Protein AF-A0A7C2XV24-F1 (afdb_monomer)

Nearest PDB structures (foldseek):
  4ic1-assembly1_D  TM=8.589E-01  e=1.205E-01  Saccharolobus solfataricus P2
  4ic1-assembly1_J  TM=8.338E-01  e=1.376E-01  Saccharolobus solfataricus P2
  4ic1-assembly1_K  TM=8.418E-01  e=2.857E-01  Saccharolobus solfataricus P2
  2gk4-assembly1_B  TM=5.191E-01  e=3.727E-01  Streptococcus pneumoniae TIGR4
  2fkc-assembly1_A  TM=4.663E-01  e=2.557E+00  Haemophilus influenzae

Structure (mmCIF, N/CA/C/O backbone):
data_AF-A0A7C2XV24-F1
#
_entry.id   AF-A0A7C2XV24-F1
#
loop_
_atom_site.group_PDB
_atom_site.id
_atom_site.type_symbol
_atom_site.label_atom_id
_atom_site.label_alt_id
_atom_site.label_comp_id
_atom_site.label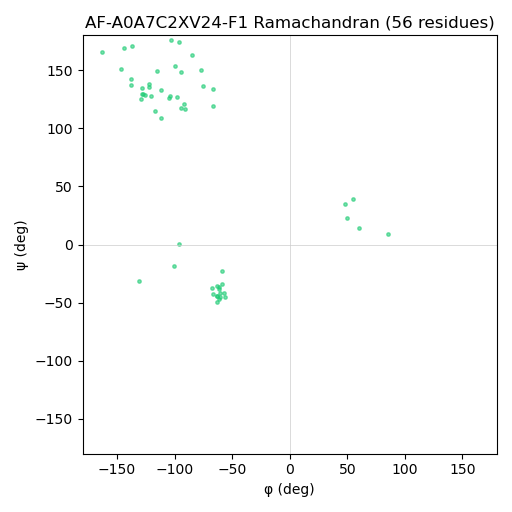_asym_id
_atom_site.label_entity_id
_atom_site.label_seq_id
_atom_site.pdbx_PDB_ins_code
_atom_site.Cartn_x
_atom_site.Cartn_y
_atom_site.Cartn_z
_atom_site.occupancy
_atom_site.B_iso_or_equiv
_atom_site.auth_seq_id
_atom_site.auth_comp_id
_atom_site.auth_asym_id
_atom_site.auth_atom_id
_atom_site.pdbx_PDB_model_num
ATOM 1 N N . MET A 1 1 ? -0.137 5.646 -7.827 1.00 87.81 1 MET A N 1
ATOM 2 C CA . MET A 1 1 ? -0.552 4.573 -6.902 1.00 87.81 1 MET A CA 1
ATOM 3 C C . MET A 1 1 ? -2.074 4.498 -6.833 1.00 87.81 1 MET A C 1
ATOM 5 O O . MET A 1 1 ? -2.703 5.524 -6.588 1.00 87.81 1 MET A O 1
ATOM 9 N N . ARG A 1 2 ? -2.655 3.319 -7.084 1.00 95.31 2 ARG A N 1
ATOM 10 C CA . ARG A 1 2 ? -4.073 3.009 -6.811 1.00 95.31 2 ARG A CA 1
ATOM 11 C C . ARG A 1 2 ? -4.173 2.338 -5.443 1.00 95.31 2 ARG A C 1
ATOM 13 O O . ARG A 1 2 ? -3.239 1.642 -5.068 1.00 95.31 2 ARG A O 1
ATOM 20 N N . HIS A 1 3 ? -5.269 2.535 -4.718 1.00 96.69 3 HIS A N 1
ATOM 21 C CA . HIS A 1 3 ? -5.445 1.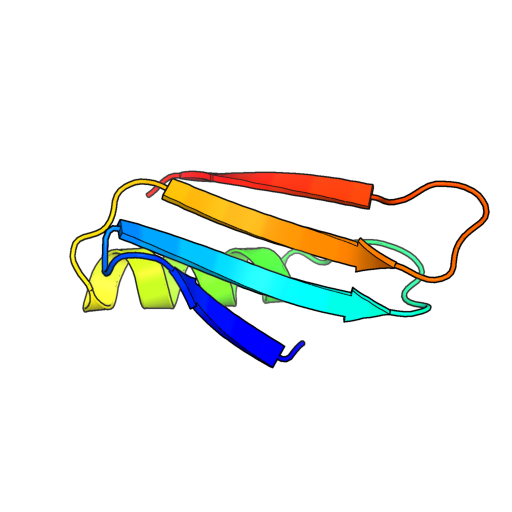977 -3.376 1.00 96.69 3 HIS A CA 1
ATOM 22 C C . HIS A 1 3 ? -6.691 1.103 -3.326 1.00 96.69 3 HIS A C 1
ATOM 24 O O . HIS A 1 3 ? -7.727 1.478 -3.872 1.00 96.69 3 HIS A O 1
ATOM 30 N N . PHE A 1 4 ? -6.578 -0.033 -2.651 1.00 97.94 4 PHE A N 1
ATOM 31 C CA . PHE A 1 4 ? -7.662 -0.976 -2.427 1.00 97.94 4 PHE A CA 1
ATOM 32 C C . PHE A 1 4 ? -7.843 -1.172 -0.927 1.00 97.94 4 PHE A C 1
ATOM 34 O O . PHE A 1 4 ? -6.861 -1.338 -0.203 1.00 97.94 4 PHE A O 1
ATOM 41 N N . LEU A 1 5 ? -9.094 -1.154 -0.476 1.00 97.62 5 LEU A N 1
ATOM 42 C CA . LEU A 1 5 ? -9.468 -1.604 0.857 1.00 97.62 5 LEU A CA 1
ATOM 43 C C . LEU A 1 5 ? -9.898 -3.066 0.747 1.00 97.62 5 LEU A C 1
ATOM 45 O O . LEU A 1 5 ? -10.851 -3.373 0.038 1.00 97.62 5 LEU A O 1
ATOM 49 N N . ILE A 1 6 ? -9.168 -3.955 1.414 1.00 97.38 6 ILE A N 1
ATOM 50 C CA . ILE A 1 6 ? -9.397 -5.401 1.387 1.00 97.38 6 ILE A CA 1
ATOM 51 C C . ILE A 1 6 ? -10.055 -5.798 2.707 1.00 97.38 6 ILE A C 1
ATOM 53 O O . ILE A 1 6 ? -9.522 -5.467 3.771 1.00 97.38 6 ILE A O 1
ATOM 57 N N . GLU A 1 7 ? -11.202 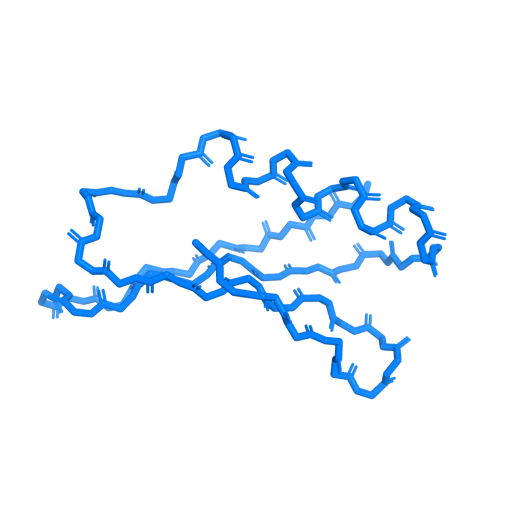-6.480 2.632 1.00 96.62 7 GLU A N 1
ATOM 58 C CA . GLU A 1 7 ? -11.965 -6.984 3.791 1.00 96.62 7 GLU A CA 1
ATOM 59 C C . GLU A 1 7 ? -12.179 -5.931 4.896 1.00 96.62 7 GLU A C 1
ATOM 61 O O . GLU A 1 7 ? -12.099 -6.223 6.088 1.00 96.62 7 GLU A O 1
ATOM 66 N N . ASN A 1 8 ? -12.350 -4.661 4.508 1.00 96.00 8 ASN A N 1
ATOM 67 C CA . ASN A 1 8 ? -12.444 -3.510 5.415 1.00 96.00 8 ASN A CA 1
ATOM 68 C C . ASN A 1 8 ? -11.329 -3.428 6.481 1.00 96.00 8 ASN A C 1
ATOM 70 O O . ASN A 1 8 ? -11.516 -2.785 7.508 1.00 96.00 8 ASN A O 1
ATOM 74 N N . SER A 1 9 ? -10.175 -4.057 6.237 1.00 96.50 9 SER A N 1
ATOM 75 C CA . SER A 1 9 ? -9.150 -4.295 7.263 1.00 96.50 9 SER A CA 1
ATOM 76 C C . SER A 1 9 ? -7.745 -3.886 6.829 1.00 96.50 9 SER A C 1
ATOM 78 O O . SER A 1 9 ? -6.937 -3.479 7.662 1.00 96.50 9 SER A O 1
ATOM 80 N N . ILE A 1 10 ? -7.437 -3.985 5.532 1.00 97.56 10 ILE A N 1
ATOM 81 C CA . ILE A 1 10 ? -6.089 -3.747 4.999 1.00 97.56 10 ILE A CA 1
ATOM 82 C C . ILE A 1 10 ? -6.163 -2.747 3.849 1.00 97.56 10 ILE A C 1
ATOM 84 O O . ILE A 1 10 ? -6.915 -2.945 2.895 1.00 97.56 10 ILE A O 1
ATOM 88 N N . ILE A 1 11 ? -5.332 -1.705 3.899 1.0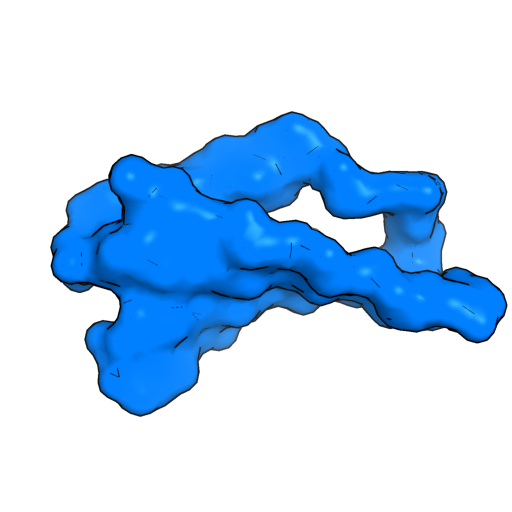0 98.06 11 ILE A N 1
ATOM 89 C CA . ILE A 1 11 ? -5.113 -0.818 2.749 1.00 98.06 11 ILE A CA 1
ATOM 90 C C . ILE A 1 11 ? -3.935 -1.318 1.926 1.00 98.06 11 ILE A C 1
ATOM 92 O O . ILE A 1 11 ? -2.817 -1.375 2.423 1.00 98.06 11 ILE A O 1
ATOM 96 N N . CYS A 1 12 ? -4.162 -1.623 0.652 1.00 98.00 12 CYS A N 1
ATOM 97 C CA . CYS A 1 12 ? -3.117 -1.998 -0.294 1.00 98.00 12 CYS A CA 1
ATOM 98 C C . CYS A 1 12 ? -2.949 -0.907 -1.359 1.00 98.00 12 CYS A C 1
ATOM 100 O O . CYS A 1 12 ? -3.823 -0.707 -2.202 1.00 98.00 12 CYS A O 1
ATOM 102 N N . GLY A 1 13 ? -1.835 -0.179 -1.303 1.00 97.88 13 GLY A N 1
ATOM 103 C CA . GLY A 1 13 ? -1.411 0.791 -2.306 1.00 97.88 13 GLY A CA 1
ATOM 104 C C . GLY A 1 13 ? -0.521 0.134 -3.356 1.00 97.88 13 GLY A C 1
ATOM 105 O O . GLY A 1 13 ? 0.571 -0.327 -3.041 1.00 97.88 13 GLY A O 1
ATOM 106 N N . ILE A 1 14 ? -0.972 0.112 -4.608 1.00 97.38 14 ILE A N 1
ATOM 107 C CA . ILE A 1 14 ? -0.285 -0.532 -5.728 1.00 97.38 14 ILE A CA 1
ATOM 108 C C . ILE A 1 14 ? 0.216 0.512 -6.728 1.00 97.38 14 ILE A C 1
ATOM 110 O O . ILE A 1 14 ? -0.509 1.419 -7.158 1.00 97.38 14 ILE A O 1
ATOM 114 N N . THR A 1 15 ? 1.471 0.363 -7.127 1.00 96.56 15 THR A N 1
ATOM 115 C CA . THR A 1 15 ? 2.145 1.138 -8.170 1.00 96.56 15 THR A CA 1
ATOM 116 C C . THR A 1 15 ? 2.981 0.205 -9.054 1.00 96.56 15 THR A C 1
ATOM 118 O O . THR A 1 15 ? 3.094 -0.989 -8.767 1.00 96.56 15 THR A O 1
ATOM 121 N N . ALA A 1 16 ? 3.517 0.715 -10.160 1.00 96.38 16 ALA A N 1
ATOM 122 C CA . ALA A 1 16 ? 4.342 -0.069 -11.071 1.00 96.38 16 ALA A CA 1
ATOM 123 C C . ALA A 1 16 ? 5.431 0.793 -11.713 1.00 96.38 16 ALA A C 1
ATOM 125 O O . ALA A 1 16 ? 5.228 1.990 -11.922 1.00 96.38 16 ALA A O 1
ATOM 126 N N . LEU A 1 17 ? 6.555 0.156 -12.049 1.00 95.44 17 LEU A N 1
ATOM 127 C CA . LEU A 1 17 ? 7.698 0.735 -12.763 1.00 95.44 17 LEU A CA 1
ATOM 128 C C . LEU A 1 17 ? 8.367 1.924 -12.050 1.00 95.44 17 LEU A C 1
ATOM 130 O O . LEU A 1 17 ? 9.173 2.624 -12.655 1.00 95.44 17 LEU A O 1
ATOM 134 N N . GLN A 1 18 ? 8.082 2.153 -10.765 1.00 94.25 18 GLN A N 1
ATOM 135 C CA . GLN A 1 18 ? 8.784 3.175 -9.989 1.00 94.25 18 GLN A CA 1
ATOM 136 C C . GLN A 1 18 ? 10.177 2.692 -9.575 1.00 94.25 18 GLN A C 1
ATOM 138 O O . GLN A 1 18 ? 10.391 1.502 -9.326 1.00 94.25 18 GLN A O 1
ATOM 143 N N . GLU A 1 19 ? 11.118 3.625 -9.425 1.00 94.44 19 GLU A N 1
ATOM 144 C CA . GLU A 1 19 ? 12.455 3.318 -8.910 1.00 94.44 19 GLU A CA 1
ATOM 145 C C . GLU A 1 19 ? 12.421 2.754 -7.486 1.00 94.44 19 GLU A C 1
ATOM 147 O O . GLU A 1 19 ? 13.180 1.844 -7.171 1.00 94.44 19 GLU A O 1
ATOM 152 N N . SER A 1 20 ? 11.527 3.233 -6.628 1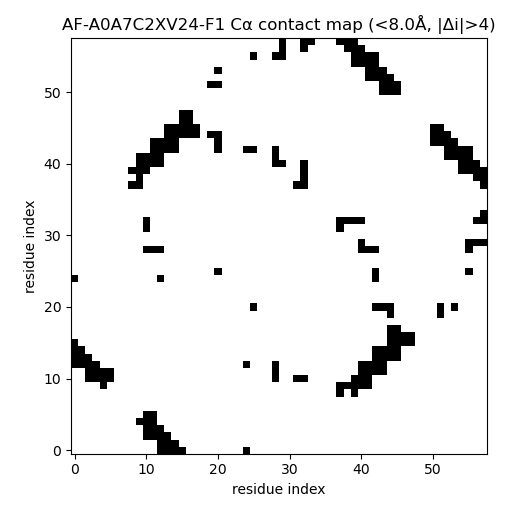.00 95.38 20 SER A N 1
AT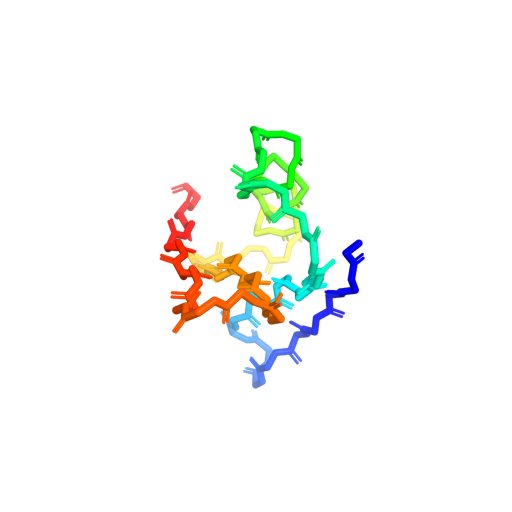OM 153 C CA . SER A 1 20 ? 11.273 2.654 -5.306 1.00 95.38 20 SER A CA 1
ATOM 154 C C . SER A 1 20 ? 9.942 3.155 -4.754 1.00 95.38 20 SER A C 1
ATOM 156 O O . SER A 1 20 ? 9.387 4.137 -5.253 1.00 95.38 20 SER A O 1
ATOM 158 N N . ILE A 1 21 ? 9.436 2.497 -3.712 1.00 97.12 21 ILE A N 1
ATOM 159 C CA . ILE A 1 21 ? 8.325 3.027 -2.917 1.00 97.12 21 ILE A CA 1
ATOM 160 C C . ILE A 1 21 ? 8.793 4.289 -2.178 1.00 97.12 21 ILE A C 1
ATOM 162 O O . ILE A 1 21 ? 9.687 4.236 -1.329 1.00 97.12 21 ILE A O 1
ATOM 166 N N . THR A 1 22 ? 8.155 5.425 -2.462 1.00 96.75 22 THR A N 1
ATOM 167 C CA . THR A 1 22 ? 8.568 6.726 -1.916 1.00 96.75 22 THR A CA 1
ATOM 168 C C . THR A 1 22 ? 7.988 6.993 -0.524 1.00 96.75 22 THR A C 1
ATOM 170 O O . THR A 1 22 ? 6.984 6.408 -0.112 1.00 96.75 22 THR A O 1
ATOM 173 N N . HIS A 1 23 ? 8.559 7.959 0.203 1.00 96.56 23 HIS A N 1
ATOM 174 C CA . HIS A 1 23 ? 7.974 8.442 1.462 1.00 96.56 23 HIS A CA 1
ATOM 175 C C . HIS A 1 23 ? 6.554 8.995 1.288 1.00 96.56 23 HIS A C 1
ATOM 177 O O . HIS A 1 23 ? 5.717 8.838 2.175 1.00 96.56 23 HIS A O 1
ATOM 183 N N . HIS A 1 24 ? 6.264 9.619 0.146 1.00 96.44 24 HIS A N 1
ATOM 184 C CA . HIS A 1 24 ? 4.940 10.151 -0.152 1.00 96.44 24 HIS A CA 1
ATOM 185 C C . HIS A 1 24 ? 3.895 9.035 -0.323 1.00 96.44 24 HIS A C 1
ATOM 187 O O . HIS A 1 24 ? 2.773 9.171 0.168 1.00 96.44 24 HIS A O 1
ATOM 193 N N . ASP A 1 25 ? 4.270 7.909 -0.934 1.00 96.50 25 ASP A N 1
ATOM 194 C CA . ASP A 1 25 ? 3.399 6.733 -1.051 1.00 96.50 25 ASP A CA 1
ATOM 195 C C . ASP A 1 25 ? 3.047 6.153 0.329 1.00 96.50 25 ASP A C 1
ATOM 197 O O . ASP A 1 25 ? 1.881 5.895 0.632 1.00 96.50 25 ASP A O 1
ATOM 201 N N . ILE A 1 26 ? 4.045 6.039 1.212 1.00 97.81 26 ILE A N 1
ATOM 202 C CA . ILE A 1 26 ? 3.844 5.587 2.596 1.00 97.81 26 ILE A CA 1
ATOM 203 C C . ILE A 1 26 ? 2.948 6.561 3.371 1.00 97.81 26 ILE A C 1
ATOM 205 O O . ILE A 1 26 ? 2.031 6.131 4.075 1.00 97.81 26 ILE A O 1
ATOM 209 N N . SER A 1 27 ? 3.176 7.871 3.235 1.00 97.25 27 SER A N 1
ATOM 210 C CA . SER A 1 27 ? 2.366 8.902 3.894 1.00 97.25 27 SER A CA 1
ATOM 211 C C . SER A 1 27 ? 0.902 8.859 3.455 1.00 97.25 27 SER A C 1
ATOM 213 O O . SER A 1 27 ? 0.020 8.995 4.301 1.00 97.25 27 SER A O 1
ATOM 215 N N . LYS A 1 28 ? 0.618 8.598 2.171 1.00 97.12 28 LYS A N 1
ATOM 216 C CA . LYS A 1 28 ? -0.760 8.403 1.689 1.00 97.12 28 LYS A CA 1
ATOM 217 C C . LYS A 1 28 ? -1.439 7.214 2.355 1.00 97.12 28 LYS A C 1
ATOM 219 O O . LYS A 1 28 ? -2.554 7.359 2.852 1.00 97.12 28 LYS A O 1
ATOM 224 N N . ILE A 1 29 ? -0.759 6.069 2.427 1.00 98.00 29 ILE A N 1
ATOM 225 C CA . ILE A 1 29 ? -1.298 4.885 3.110 1.00 98.00 29 ILE A CA 1
ATOM 226 C C . ILE A 1 29 ? -1.551 5.195 4.588 1.00 98.00 29 ILE A C 1
ATOM 228 O O . ILE A 1 29 ? -2.641 4.910 5.075 1.00 98.00 29 ILE A O 1
ATOM 232 N N . LYS A 1 30 ? -0.619 5.859 5.287 1.00 98.06 30 LYS A N 1
ATOM 233 C CA . LYS A 1 30 ? -0.820 6.280 6.687 1.00 98.06 30 LYS A CA 1
ATOM 234 C C . LYS A 1 30 ? -2.046 7.175 6.869 1.00 98.06 30 LYS A C 1
ATOM 236 O O . LYS A 1 30 ? -2.790 6.984 7.828 1.00 98.06 30 LYS A O 1
ATOM 241 N N . SER A 1 31 ? -2.287 8.123 5.964 1.00 97.88 31 SER A N 1
ATOM 242 C CA . SER A 1 31 ? -3.489 8.965 6.012 1.00 97.88 31 SER A CA 1
ATOM 243 C C . SER A 1 31 ? -4.771 8.136 5.905 1.00 97.88 31 SER A C 1
ATOM 245 O O . SER A 1 31 ? -5.707 8.370 6.669 1.00 97.88 31 SER A O 1
ATOM 247 N N . TYR A 1 32 ? -4.803 7.126 5.029 1.00 97.69 32 TYR A N 1
ATOM 248 C CA . TYR A 1 32 ? -5.944 6.210 4.940 1.00 97.69 32 TYR A CA 1
ATOM 249 C C . TYR A 1 32 ? -6.107 5.348 6.191 1.00 97.69 32 TYR A C 1
ATOM 251 O O . TYR A 1 32 ? -7.226 5.222 6.682 1.00 97.69 32 TYR A O 1
ATOM 259 N N . LEU A 1 33 ? -5.016 4.810 6.747 1.00 98.25 33 LEU A N 1
ATOM 260 C CA . LEU A 1 33 ? -5.064 4.043 7.998 1.00 98.25 33 LEU A CA 1
ATOM 261 C C . LEU A 1 33 ? -5.686 4.864 9.133 1.00 98.25 33 LEU A C 1
ATOM 263 O O . LEU A 1 33 ? -6.584 4.378 9.818 1.00 98.25 33 LEU A O 1
ATOM 267 N N . LYS A 1 34 ? -5.285 6.134 9.283 1.00 98.12 34 LYS A N 1
ATOM 268 C CA . LYS A 1 34 ? -5.868 7.048 10.278 1.00 98.12 34 LYS A CA 1
ATOM 269 C C . LYS A 1 34 ? -7.348 7.314 10.027 1.00 98.12 34 LYS A C 1
ATOM 271 O O . LYS A 1 34 ? -8.145 7.189 10.953 1.00 98.12 34 LYS A O 1
ATOM 276 N N . ALA A 1 35 ? -7.717 7.659 8.794 1.00 97.69 35 ALA A N 1
ATOM 277 C CA . ALA A 1 35 ? -9.097 7.994 8.443 1.00 97.69 35 ALA A CA 1
ATOM 278 C C . ALA A 1 35 ? -10.059 6.808 8.631 1.00 97.69 35 ALA A C 1
ATOM 280 O O . ALA A 1 35 ? -11.195 6.995 9.057 1.00 97.69 35 ALA A O 1
ATOM 281 N N . LEU A 1 36 ? -9.590 5.592 8.349 1.00 96.81 36 LEU A N 1
ATOM 282 C CA . LEU A 1 36 ? -10.386 4.365 8.411 1.00 96.81 36 LEU A CA 1
ATOM 283 C C . LEU A 1 36 ? -10.233 3.609 9.737 1.00 96.81 36 LEU A C 1
ATOM 285 O O . LEU A 1 36 ? -10.847 2.561 9.909 1.00 96.81 36 LEU A O 1
ATOM 289 N N . LYS A 1 37 ? -9.432 4.132 10.677 1.00 97.44 37 LYS A N 1
ATOM 290 C CA . LYS A 1 37 ? -9.106 3.490 11.963 1.00 97.44 37 LYS A CA 1
ATOM 291 C C . LYS A 1 37 ? -8.531 2.073 11.800 1.00 97.44 37 LYS A C 1
ATOM 293 O O . LYS A 1 37 ? -8.819 1.181 12.592 1.00 97.44 37 LYS A O 1
ATOM 298 N N . LEU A 1 38 ? -7.693 1.883 10.782 1.00 97.25 38 LEU A N 1
ATOM 299 C CA . LEU A 1 38 ? -7.004 0.625 10.491 1.00 97.25 38 LEU A CA 1
ATOM 300 C C . LEU A 1 38 ? -5.563 0.661 11.004 1.00 97.25 38 LEU A C 1
ATOM 302 O O . LEU A 1 38 ? -4.946 1.722 11.115 1.00 97.25 38 LEU A O 1
ATOM 306 N N . SER A 1 39 ? -5.009 -0.511 11.306 1.00 97.00 39 SER A N 1
ATOM 307 C CA . SER A 1 39 ? -3.662 -0.648 11.879 1.00 97.00 39 SER A CA 1
ATOM 308 C C . SER A 1 39 ? -2.593 -1.034 10.858 1.00 97.00 39 SER A C 1
ATOM 310 O O . SER A 1 39 ? -1.404 -0.847 11.125 1.00 97.00 39 SER A O 1
ATOM 312 N N . ILE A 1 40 ? -2.995 -1.567 9.698 1.00 97.75 40 ILE A N 1
ATOM 313 C CA . ILE A 1 40 ? -2.082 -2.180 8.735 1.00 97.75 40 ILE A CA 1
ATOM 314 C C . ILE A 1 40 ? -2.405 -1.812 7.287 1.00 97.75 40 ILE A C 1
ATOM 316 O O . ILE A 1 40 ? -3.552 -1.832 6.838 1.00 97.75 40 ILE A O 1
ATOM 320 N N . GLY A 1 41 ? -1.350 -1.516 6.535 1.00 98.06 41 GLY A N 1
ATOM 321 C CA . GLY A 1 41 ? -1.396 -1.358 5.093 1.00 98.06 41 GLY A CA 1
ATOM 322 C C . GLY A 1 41 ? -0.139 -1.888 4.412 1.00 98.06 41 GLY A C 1
ATOM 323 O O . GLY A 1 41 ? 0.863 -2.202 5.056 1.00 98.06 41 GLY A O 1
ATOM 324 N N . LEU A 1 42 ? -0.202 -1.979 3.090 1.00 98.25 42 LEU A N 1
ATOM 325 C CA . LEU A 1 42 ? 0.866 -2.437 2.214 1.00 98.25 42 LEU A CA 1
ATOM 326 C C . LEU A 1 42 ? 1.088 -1.406 1.112 1.00 98.25 42 LEU A C 1
ATOM 328 O O . LEU A 1 42 ? 0.132 -0.942 0.497 1.00 98.25 42 LEU A O 1
ATOM 332 N N . ALA A 1 43 ? 2.347 -1.086 0.839 1.00 98.19 43 ALA A N 1
ATOM 333 C CA . ALA A 1 43 ? 2.767 -0.450 -0.401 1.00 98.19 43 ALA A CA 1
ATOM 334 C C . ALA A 1 43 ? 3.437 -1.512 -1.275 1.00 98.19 43 ALA A C 1
ATOM 336 O O . ALA A 1 43 ? 4.348 -2.199 -0.811 1.00 98.19 43 ALA A O 1
ATOM 337 N N . VAL A 1 44 ? 2.991 -1.650 -2.520 1.00 98.06 44 VAL A N 1
ATOM 338 C CA . VAL A 1 44 ? 3.494 -2.650 -3.463 1.00 98.06 44 VAL A CA 1
ATOM 339 C C . VAL A 1 44 ? 3.863 -1.973 -4.775 1.00 98.06 44 VAL A C 1
ATOM 341 O O . VAL A 1 44 ? 3.033 -1.293 -5.380 1.00 98.06 44 VAL A O 1
ATOM 344 N N . ASN A 1 45 ? 5.099 -2.173 -5.226 1.00 97.81 45 ASN A N 1
ATOM 345 C CA . ASN A 1 45 ? 5.599 -1.680 -6.506 1.00 97.81 45 ASN A CA 1
ATOM 346 C C . ASN A 1 45 ? 5.985 -2.856 -7.415 1.00 97.81 45 ASN A C 1
ATOM 348 O O . ASN A 1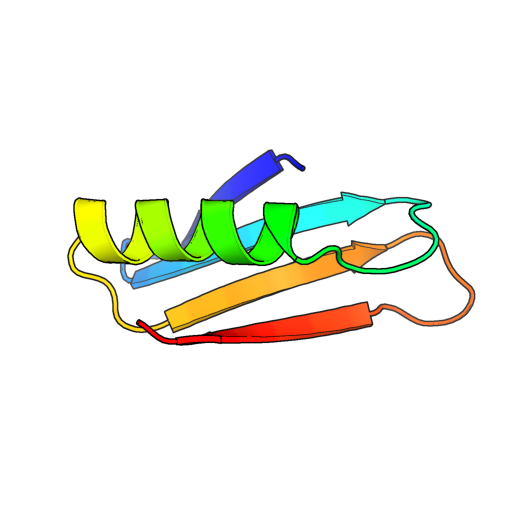 45 ? 6.903 -3.623 -7.112 1.00 97.81 45 ASN A O 1
ATOM 352 N N . PHE A 1 46 ? 5.261 -2.995 -8.526 1.00 96.12 46 PHE A N 1
ATOM 353 C CA . PHE A 1 46 ? 5.449 -4.046 -9.530 1.00 96.12 46 PHE A CA 1
ATOM 354 C C . PHE A 1 46 ? 6.321 -3.590 -10.711 1.00 96.12 46 PHE A C 1
ATOM 356 O O . PHE A 1 46 ? 6.660 -2.418 -10.851 1.00 96.12 46 PHE A O 1
ATOM 363 N N . GLY A 1 47 ? 6.647 -4.520 -11.615 1.00 89.94 47 GLY A N 1
ATOM 364 C CA . GLY A 1 47 ? 7.256 -4.205 -12.915 1.00 89.94 47 GLY A CA 1
ATOM 365 C C . GLY A 1 47 ? 8.780 -4.060 -12.905 1.00 89.94 47 GLY A C 1
ATOM 366 O O . GLY A 1 47 ? 9.363 -3.663 -13.907 1.00 89.94 47 GLY A O 1
ATOM 367 N N . LYS A 1 48 ? 9.439 -4.403 -11.795 1.00 89.25 48 LYS A N 1
ATOM 368 C CA . LYS A 1 48 ? 10.900 -4.534 -11.718 1.00 89.25 48 LYS A CA 1
ATOM 369 C C . LYS A 1 48 ? 11.292 -6.014 -11.740 1.00 89.25 48 LYS A C 1
ATOM 371 O O . LYS A 1 48 ? 10.429 -6.887 -11.683 1.00 89.25 48 LYS A O 1
ATOM 376 N N . SER A 1 49 ? 12.595 -6.305 -11.752 1.00 93.06 49 SER A N 1
ATOM 377 C CA . SER A 1 49 ? 13.109 -7.683 -11.647 1.00 93.06 49 SER A CA 1
ATOM 378 C C . SER A 1 49 ? 12.672 -8.403 -10.364 1.00 93.06 49 SER A C 1
ATOM 380 O O . SER A 1 49 ? 12.650 -9.630 -10.323 1.00 93.06 49 SER A O 1
ATOM 382 N N . LYS A 1 50 ? 12.315 -7.646 -9.319 1.00 94.88 50 LYS A N 1
ATOM 383 C CA . LYS A 1 50 ? 11.714 -8.134 -8.075 1.00 94.88 50 LYS A CA 1
ATOM 384 C C . LYS A 1 50 ? 10.588 -7.199 -7.653 1.00 94.88 50 LYS A C 1
ATOM 386 O O . LYS A 1 50 ? 10.716 -5.984 -7.795 1.00 94.88 50 LYS A O 1
ATOM 391 N N . VAL A 1 51 ? 9.512 -7.761 -7.109 1.00 96.00 51 VAL A N 1
ATOM 392 C CA . VAL A 1 51 ? 8.459 -6.964 -6.469 1.00 96.00 51 VAL A CA 1
ATOM 393 C C . VAL A 1 51 ? 9.015 -6.305 -5.205 1.00 96.00 51 VAL A C 1
ATOM 395 O O . VAL A 1 51 ? 9.695 -6.956 -4.411 1.00 96.00 51 VAL A O 1
ATOM 398 N N . GLU A 1 52 ? 8.740 -5.016 -5.018 1.00 97.81 52 GLU A N 1
ATOM 399 C CA . GLU A 1 52 ? 9.017 -4.328 -3.755 1.00 97.81 52 GLU A CA 1
ATOM 400 C C . GLU A 1 52 ? 7.726 -4.271 -2.937 1.00 97.81 52 GLU A C 1
ATOM 402 O O . GLU A 1 52 ? 6.694 -3.810 -3.430 1.00 97.81 52 GLU A O 1
ATOM 407 N N . ILE A 1 53 ? 7.781 -4.742 -1.691 1.00 97.81 53 ILE A N 1
ATOM 408 C CA . ILE A 1 53 ? 6.653 -4.729 -0.755 1.00 97.81 53 ILE A CA 1
ATOM 409 C C . ILE A 1 53 ? 7.119 -4.072 0.541 1.00 97.81 53 ILE A C 1
ATOM 411 O O . ILE A 1 53 ? 8.132 -4.470 1.114 1.00 97.81 53 ILE A O 1
ATOM 415 N N . ARG A 1 54 ? 6.362 -3.087 1.029 1.00 97.88 54 ARG A N 1
ATOM 416 C CA . ARG A 1 54 ? 6.585 -2.453 2.333 1.00 97.88 54 ARG A CA 1
ATOM 417 C C . ARG A 1 54 ? 5.326 -2.503 3.184 1.00 97.88 54 ARG A C 1
ATOM 419 O O . ARG A 1 54 ? 4.261 -2.070 2.752 1.00 97.88 54 ARG A O 1
ATOM 426 N N . GLY A 1 55 ? 5.473 -2.988 4.414 1.00 97.81 55 GLY A N 1
ATOM 427 C CA . GLY A 1 55 ? 4.437 -2.891 5.437 1.00 97.81 55 GLY A CA 1
ATOM 428 C C . GLY A 1 55 ? 4.352 -1.475 6.001 1.00 97.81 55 GLY A C 1
ATOM 429 O O . GLY A 1 55 ? 5.372 -0.850 6.293 1.00 97.81 55 GLY A O 1
ATOM 430 N N . VAL A 1 56 ? 3.133 -0.979 6.176 1.00 97.94 56 VAL A N 1
ATOM 431 C CA . VAL A 1 56 ? 2.845 0.323 6.779 1.00 97.94 56 VAL 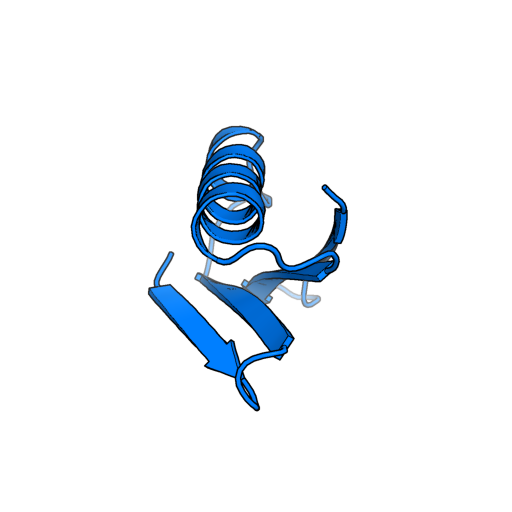A CA 1
ATOM 432 C C . VAL A 1 56 ? 1.985 0.095 8.010 1.00 97.94 56 VAL A C 1
ATOM 434 O O . VAL A 1 56 ? 0.956 -0.573 7.937 1.00 97.94 56 VAL A O 1
ATOM 437 N N . ARG A 1 57 ? 2.411 0.652 9.142 1.00 95.75 57 ARG A N 1
ATOM 438 C CA . ARG A 1 57 ? 1.642 0.664 10.388 1.00 95.75 57 ARG A CA 1
ATOM 439 C C . ARG A 1 57 ? 1.272 2.096 10.756 1.00 95.75 57 ARG A C 1
ATOM 441 O O . ARG A 1 57 ? 2.001 3.030 10.391 1.00 95.75 57 ARG A O 1
ATOM 448 N N . ASN A 1 58 ? 0.125 2.233 11.414 1.00 86.69 58 ASN A N 1
ATOM 449 C CA . ASN A 1 58 ? -0.306 3.491 12.019 1.00 86.69 58 ASN A CA 1
ATOM 450 C C . ASN A 1 58 ? 0.498 3.781 13.290 1.00 86.69 5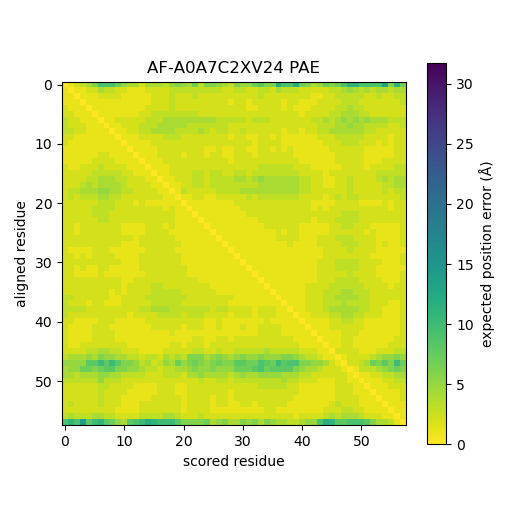8 ASN A C 1
ATOM 452 O O . ASN A 1 58 ? 0.802 2.801 14.007 1.00 86.69 58 ASN A O 1
#

Solvent-accessible surface area (backbone atoms only — not comparable to full-atom values): 3432 Å² total; per-residue (Å²): 114,54,75,44,76,47,92,90,54,36,40,40,34,41,43,61,68,60,98,62,91,47,75,68,60,54,51,52,52,42,53,50,25,62,77,69,73,35,61,44,32,37,43,37,39,37,81,56,100,59,76,47,77,43,83,42,68,106

Sequence (58 aa):
MRHFLIENSIICGITALQESITHHDISKIKSYLKALKLSIGLAVNFGKSKVEIRGVRN

pLDDT: mean 96.41, std 2.46, range [86.69, 98.25]

Mean predicted aligned error: 2.21 Å

Foldseek 3Di:
DDWDQDPLAEIEAEEEPDPACDPVNLVVRVVVCVVSVYFWYWYWYYHDPDIDIDIHGD

Secondary structure (DSSP, 8-state):
-EEEEETTTEEEEEEES-SS--HHHHHHHHHHHHHHT-SEEEEEEESSSS-EEEEEE-

Radius of gyration: 10.85 Å; Cα contacts (8 Å, |Δi|>4): 116; chains: 1; bounding box: 26×18×25 Å